Protein AF-A0A101RMS5-F1 (afdb_monomer_lite)

Structure (mmCIF, N/CA/C/O backbone):
data_AF-A0A101RMS5-F1
#
_entry.id   AF-A0A101RMS5-F1
#
loop_
_atom_site.group_PDB
_atom_site.id
_atom_site.type_symbol
_atom_site.label_atom_id
_atom_site.label_alt_id
_atom_site.label_comp_id
_atom_site.label_asym_id
_atom_site.label_entity_id
_atom_site.label_seq_id
_atom_site.pdbx_PDB_ins_code
_atom_site.Cartn_x
_atom_site.Cartn_y
_atom_site.Cartn_z
_atom_site.occupancy
_atom_site.B_iso_or_equiv
_atom_site.auth_seq_id
_atom_site.auth_comp_id
_atom_site.auth_asym_id
_atom_site.auth_atom_id
_atom_site.pdbx_PDB_model_num
ATOM 1 N N . MET A 1 1 ? 5.281 10.992 -7.226 1.00 69.94 1 MET A N 1
ATOM 2 C CA . MET A 1 1 ? 6.282 9.914 -7.441 1.00 69.94 1 MET A CA 1
ATOM 3 C C . MET A 1 1 ? 5.719 8.628 -6.847 1.00 69.94 1 MET A C 1
ATOM 5 O O . MET A 1 1 ? 4.841 8.716 -6.004 1.00 69.94 1 MET A O 1
ATOM 9 N N . VAL A 1 2 ? 6.188 7.449 -7.253 1.00 85.19 2 VAL A N 1
ATOM 10 C CA . VAL A 1 2 ? 5.687 6.148 -6.752 1.00 85.19 2 VAL A CA 1
ATOM 11 C C . VAL A 1 2 ? 5.666 6.063 -5.219 1.00 85.19 2 VAL A C 1
ATOM 13 O O . VAL A 1 2 ? 4.700 5.593 -4.631 1.00 85.19 2 VAL A O 1
ATOM 16 N N . LEU A 1 3 ? 6.693 6.602 -4.562 1.00 89.19 3 LEU A N 1
ATOM 17 C CA . LEU A 1 3 ? 6.829 6.566 -3.107 1.00 89.19 3 LEU A CA 1
ATOM 18 C C . LEU A 1 3 ? 5.727 7.344 -2.368 1.00 89.19 3 LEU A C 1
ATOM 20 O O . LEU A 1 3 ? 5.190 6.854 -1.379 1.00 89.19 3 LEU A O 1
ATOM 24 N N . SER A 1 4 ? 5.307 8.500 -2.898 1.00 91.25 4 SER A N 1
ATOM 25 C CA . SER A 1 4 ? 4.261 9.324 -2.275 1.00 91.25 4 SER A CA 1
ATOM 26 C C . SER A 1 4 ? 2.891 8.637 -2.268 1.00 91.25 4 SER A C 1
ATOM 28 O O . SER A 1 4 ? 2.061 8.909 -1.402 1.00 91.25 4 SER A O 1
ATOM 30 N N . PHE A 1 5 ? 2.643 7.722 -3.213 1.00 94.25 5 PHE A N 1
ATOM 31 C CA . PHE A 1 5 ? 1.451 6.876 -3.174 1.00 94.25 5 PHE A CA 1
ATOM 32 C C . PHE A 1 5 ? 1.482 5.945 -1.954 1.00 94.25 5 PHE A C 1
ATOM 34 O O . PHE A 1 5 ? 0.517 5.907 -1.195 1.00 94.25 5 PHE A O 1
ATOM 41 N N . PHE A 1 6 ? 2.596 5.246 -1.719 1.00 94.62 6 PHE A N 1
ATOM 42 C CA . PHE A 1 6 ? 2.730 4.327 -0.584 1.00 94.62 6 PHE A CA 1
ATOM 43 C C . PHE A 1 6 ? 2.716 5.044 0.767 1.00 94.62 6 PHE A C 1
ATOM 45 O O . PHE A 1 6 ? 2.098 4.555 1.711 1.00 94.62 6 PHE A O 1
ATOM 52 N N . GLU A 1 7 ? 3.304 6.238 0.839 1.00 93.75 7 GLU A N 1
ATOM 53 C CA . GLU A 1 7 ? 3.152 7.130 1.991 1.00 93.75 7 GLU A CA 1
ATOM 54 C C . GLU A 1 7 ? 1.680 7.455 2.252 1.00 93.75 7 GLU A C 1
ATOM 56 O O . GLU A 1 7 ? 1.209 7.313 3.377 1.00 93.75 7 GLU A O 1
ATOM 61 N N . THR A 1 8 ? 0.925 7.821 1.214 1.00 95.31 8 THR A N 1
ATOM 62 C CA . THR A 1 8 ? -0.508 8.134 1.342 1.00 95.31 8 THR A CA 1
ATOM 63 C C . THR A 1 8 ? -1.310 6.918 1.809 1.00 95.31 8 THR A C 1
ATOM 65 O O . THR A 1 8 ? -2.113 7.023 2.734 1.00 95.31 8 THR A O 1
ATOM 68 N N . VAL A 1 9 ? -1.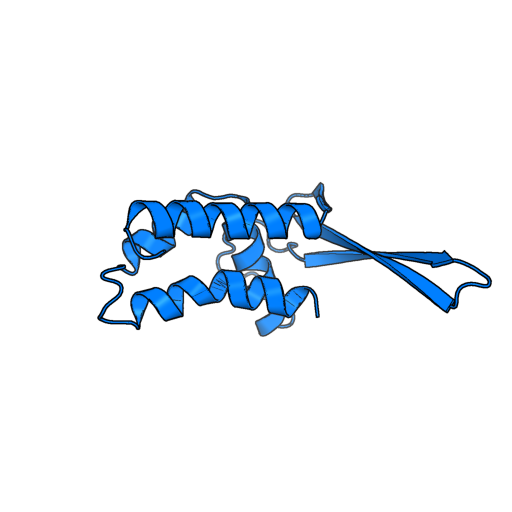053 5.744 1.222 1.00 96.44 9 VAL A N 1
ATOM 69 C CA . VAL A 1 9 ? -1.672 4.475 1.632 1.00 96.44 9 VAL A CA 1
ATOM 70 C C . VAL A 1 9 ? -1.389 4.166 3.102 1.00 96.44 9 VAL A C 1
ATOM 72 O O . VAL A 1 9 ? -2.286 3.705 3.808 1.00 96.44 9 VAL A O 1
ATOM 75 N N . HIS A 1 10 ? -0.164 4.411 3.577 1.00 95.81 10 HIS A N 1
ATOM 76 C CA . HIS A 1 10 ? 0.185 4.195 4.978 1.00 95.81 10 HIS A CA 1
ATOM 77 C C . HIS A 1 10 ? -0.472 5.227 5.908 1.00 95.81 10 HIS A C 1
ATOM 79 O O . HIS A 1 10 ? -0.961 4.866 6.979 1.00 95.81 10 HIS A O 1
ATOM 85 N N . HIS A 1 11 ? -0.524 6.496 5.496 1.00 95.06 11 HIS A N 1
ATOM 86 C CA . HIS A 1 11 ? -1.060 7.603 6.295 1.00 95.06 11 HIS A CA 1
ATOM 87 C C . HIS A 1 11 ? -2.579 7.682 6.357 1.00 95.06 11 HIS A C 1
ATOM 89 O O . HIS A 1 11 ? -3.108 8.385 7.219 1.00 95.06 11 HIS A O 1
ATOM 95 N N . LEU A 1 12 ? -3.297 6.915 5.535 1.00 96.38 12 LEU A N 1
ATOM 96 C CA . LEU A 1 12 ? -4.749 6.800 5.654 1.00 96.38 12 LEU A CA 1
ATOM 97 C C . LEU A 1 12 ? -5.180 6.341 7.059 1.00 96.38 12 LEU A C 1
ATOM 99 O O . LEU A 1 12 ? -6.219 6.773 7.555 1.00 96.38 12 LEU A O 1
ATOM 103 N N . LYS A 1 13 ? -4.350 5.540 7.743 1.00 95.44 13 LYS A N 1
ATOM 104 C CA . LYS A 1 13 ? -4.586 5.154 9.141 1.00 95.44 13 LYS A CA 1
ATOM 105 C C . LYS A 1 13 ? -4.733 6.378 10.052 1.00 95.44 13 LYS A C 1
ATOM 107 O O . LYS A 1 13 ? -5.645 6.414 10.867 1.00 95.44 13 LYS A O 1
ATOM 112 N N . ASP A 1 14 ? -3.872 7.380 9.866 1.00 95.00 14 ASP A N 1
ATOM 113 C CA . ASP A 1 14 ? -3.804 8.562 10.719 1.00 95.00 14 ASP A CA 1
ATOM 114 C C . ASP A 1 14 ? -5.027 9.448 10.463 1.00 95.00 14 ASP A C 1
ATOM 116 O O . ASP A 1 14 ? -5.617 9.978 11.401 1.00 95.00 14 ASP A O 1
ATOM 120 N N . TRP A 1 15 ? -5.454 9.556 9.200 1.00 95.12 15 TRP A N 1
ATOM 121 C CA . TRP A 1 15 ? -6.669 10.278 8.814 1.00 95.12 15 TRP A CA 1
ATOM 122 C C . TRP A 1 15 ? -7.906 9.665 9.464 1.00 95.12 15 TRP A C 1
ATOM 124 O O . TRP A 1 15 ? -8.661 10.375 10.119 1.00 95.12 15 TRP A O 1
ATOM 134 N N . LEU A 1 16 ? -8.074 8.345 9.349 1.00 96.12 16 LEU A N 1
ATOM 135 C CA . LEU A 1 16 ? -9.213 7.643 9.936 1.00 96.12 16 LEU A CA 1
ATOM 136 C C . LEU A 1 16 ? -9.240 7.788 11.459 1.00 96.12 16 LEU A C 1
ATOM 138 O O . LEU A 1 16 ? -10.287 8.086 12.018 1.00 96.12 16 LEU A O 1
ATOM 142 N N . THR A 1 17 ? -8.099 7.639 12.136 1.00 96.19 17 THR A N 1
ATOM 143 C CA . THR A 1 17 ? -8.052 7.745 13.604 1.00 96.19 17 THR A CA 1
ATOM 144 C C . THR A 1 17 ? -8.238 9.163 14.132 1.00 96.19 17 THR A C 1
ATOM 146 O O . THR A 1 17 ? -8.640 9.329 15.281 1.00 96.19 17 THR A O 1
ATOM 149 N N . ASN A 1 18 ? -7.915 10.176 13.324 1.00 95.75 18 ASN A N 1
ATOM 150 C CA . ASN A 1 18 ? -8.069 11.581 13.699 1.00 95.75 18 ASN A CA 1
ATOM 151 C C . ASN A 1 18 ? -9.427 12.161 13.283 1.00 95.75 18 ASN A C 1
ATOM 153 O O . ASN A 1 18 ? -9.760 13.258 13.725 1.00 95.75 18 ASN A O 1
ATOM 157 N N . ASP A 1 19 ? -10.201 11.456 12.457 1.00 94.75 19 ASP A N 1
ATOM 158 C CA . ASP A 1 19 ? -11.566 11.822 12.095 1.00 94.75 19 ASP A CA 1
ATOM 159 C C . ASP A 1 19 ? -12.564 11.265 13.131 1.00 94.75 19 ASP A C 1
ATOM 161 O O . ASP A 1 19 ? -12.797 10.052 13.164 1.00 94.75 19 ASP A O 1
ATOM 165 N N . PRO A 1 20 ? -13.209 12.118 13.955 1.00 91.25 20 PRO A N 1
ATOM 166 C CA . PRO A 1 20 ? -14.170 11.668 14.960 1.00 91.25 20 PRO A CA 1
ATOM 167 C C . PRO A 1 20 ? -15.405 10.984 14.364 1.00 91.25 20 PRO A C 1
ATOM 169 O O . PRO A 1 20 ? -16.094 10.250 15.070 1.00 91.25 20 PRO A O 1
ATOM 172 N N . THR A 1 21 ? -15.710 11.238 13.088 1.00 93.25 21 THR A N 1
ATOM 173 C CA . THR A 1 21 ? -16.896 10.693 12.415 1.00 93.25 21 THR A CA 1
ATOM 174 C C . THR A 1 21 ? -16.667 9.302 11.834 1.00 93.25 21 THR A C 1
ATOM 176 O O . THR A 1 21 ? -17.632 8.576 11.605 1.00 93.25 21 THR A O 1
ATOM 179 N N . SER A 1 22 ? -15.407 8.886 11.669 1.00 94.44 22 SER A N 1
ATOM 180 C CA . SER A 1 22 ? -15.066 7.575 11.111 1.00 94.44 22 SER A CA 1
ATOM 181 C C . SER A 1 22 ? -15.413 6.418 12.058 1.00 94.44 22 SER A C 1
ATOM 183 O O . SER A 1 22 ? -15.651 5.294 11.616 1.00 94.44 22 SER A O 1
ATOM 185 N N . GLY A 1 23 ? -15.381 6.664 13.376 1.00 94.38 23 GLY A N 1
ATOM 186 C CA . GLY A 1 23 ? -15.493 5.628 14.407 1.00 94.38 23 GLY A CA 1
ATOM 187 C C . GLY A 1 23 ? -14.346 4.602 14.407 1.00 94.38 23 GLY A C 1
ATOM 188 O O . GLY A 1 23 ? -14.423 3.601 15.123 1.00 94.38 23 GLY A O 1
ATOM 189 N N . VAL A 1 24 ? -13.290 4.820 13.614 1.00 96.62 24 VAL A N 1
ATOM 190 C CA . VAL A 1 24 ? -12.163 3.895 13.461 1.00 96.62 24 VAL A CA 1
ATOM 191 C C . VAL A 1 24 ? -11.129 4.128 14.557 1.00 96.62 24 VAL A C 1
ATOM 193 O O . VAL A 1 24 ? -10.600 5.224 14.726 1.00 96.62 24 VAL A O 1
ATOM 196 N N . THR A 1 25 ? -10.780 3.070 15.286 1.00 96.56 25 THR A N 1
ATOM 197 C CA . THR A 1 25 ? -9.777 3.148 16.353 1.00 96.56 25 THR A CA 1
ATOM 198 C C . THR A 1 25 ? -8.368 2.853 15.845 1.00 96.56 25 THR A C 1
ATOM 200 O O . THR A 1 25 ? -8.157 2.111 14.882 1.00 96.56 25 THR A O 1
ATOM 203 N N . SER A 1 26 ? -7.369 3.348 16.583 1.00 94.94 26 SER A N 1
ATOM 204 C CA . SER A 1 26 ? -5.959 3.024 16.336 1.00 94.94 26 SER A CA 1
ATOM 205 C C . SER A 1 26 ? -5.695 1.510 16.359 1.00 94.94 26 SER A C 1
ATOM 207 O O . SER A 1 26 ? -4.962 0.989 15.523 1.00 94.94 26 SER A O 1
ATOM 209 N N . SER A 1 27 ? -6.339 0.757 17.256 1.00 96.62 27 SER A N 1
ATOM 210 C CA . SER A 1 27 ? -6.176 -0.703 17.312 1.00 96.62 27 SER A CA 1
ATOM 211 C C . SER A 1 27 ? -6.697 -1.416 16.060 1.00 96.62 27 SER A C 1
ATOM 213 O O . SER A 1 27 ? -6.085 -2.388 15.614 1.00 96.62 27 SER A O 1
ATOM 215 N N . GLN A 1 28 ? -7.789 -0.931 15.463 1.00 97.00 28 GLN A N 1
ATOM 216 C CA . GLN A 1 28 ? -8.368 -1.510 14.249 1.00 97.00 28 GLN A CA 1
ATOM 217 C C . GLN A 1 28 ? -7.466 -1.302 13.031 1.00 97.00 28 GLN A C 1
ATOM 219 O O . GLN A 1 28 ? -7.258 -2.246 12.269 1.00 97.00 28 GLN A O 1
ATOM 224 N N . VAL A 1 29 ? -6.907 -0.099 12.854 1.00 96.62 29 VAL A N 1
ATOM 225 C CA . VAL A 1 29 ? -5.991 0.172 11.733 1.00 96.62 29 VAL A CA 1
ATOM 226 C C . VAL A 1 29 ? -4.667 -0.572 11.883 1.00 96.62 29 VAL A C 1
ATOM 228 O O . VAL A 1 29 ? -4.173 -1.113 10.898 1.00 96.62 29 VAL A O 1
ATOM 231 N N . HIS A 1 30 ? -4.120 -0.682 13.099 1.00 94.81 30 HIS A N 1
ATOM 232 C CA . HIS A 1 30 ? -2.919 -1.489 13.331 1.00 94.81 30 HIS A CA 1
ATOM 233 C C . HIS A 1 30 ? -3.181 -2.968 13.041 1.00 94.81 30 HIS A C 1
ATOM 235 O O . HIS A 1 30 ? -2.405 -3.588 12.325 1.00 94.81 30 HIS A O 1
ATOM 241 N N . SER A 1 31 ? -4.326 -3.500 13.478 1.00 96.88 31 SER A N 1
ATOM 242 C CA . SER A 1 31 ? -4.712 -4.887 13.186 1.00 96.88 31 SER A CA 1
ATOM 243 C C . SER A 1 31 ? -4.869 -5.149 11.680 1.00 96.88 31 SER A C 1
ATOM 245 O O . SER A 1 31 ? -4.455 -6.201 11.196 1.00 96.88 31 SER A O 1
ATOM 247 N N . LEU A 1 32 ? -5.429 -4.193 10.924 1.00 97.62 32 LEU A N 1
ATOM 248 C CA . LEU A 1 32 ? -5.510 -4.272 9.461 1.00 97.62 32 LEU A CA 1
ATOM 249 C C . LEU A 1 32 ? -4.115 -4.314 8.823 1.00 97.62 32 LEU A C 1
ATOM 251 O O . LEU A 1 32 ? -3.859 -5.154 7.960 1.00 97.62 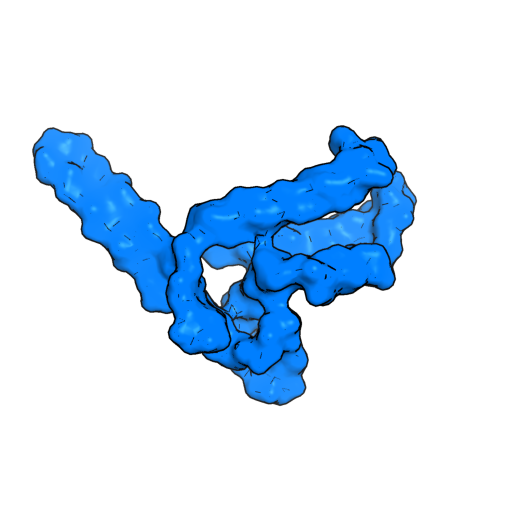32 LEU A O 1
ATOM 255 N N . ILE A 1 33 ? -3.230 -3.399 9.228 1.00 97.12 33 ILE A N 1
ATOM 256 C CA . ILE A 1 33 ? -1.873 -3.307 8.683 1.00 97.12 33 ILE A CA 1
ATOM 257 C C . ILE A 1 33 ? -1.099 -4.586 9.012 1.00 97.12 33 ILE A C 1
ATOM 259 O O . ILE A 1 33 ? -0.577 -5.221 8.104 1.00 97.12 33 ILE A O 1
ATOM 263 N N . ASP A 1 34 ? -1.090 -5.022 10.270 1.00 95.31 34 ASP A N 1
ATOM 264 C CA . ASP A 1 34 ? -0.342 -6.200 10.724 1.00 95.31 34 ASP A CA 1
ATOM 265 C C . ASP A 1 34 ? -0.808 -7.495 10.042 1.00 95.31 34 ASP A C 1
ATOM 267 O O . ASP A 1 34 ? 0.006 -8.372 9.714 1.00 95.31 34 ASP A O 1
ATOM 271 N N . GLY A 1 35 ? -2.113 -7.587 9.768 1.00 96.50 35 GLY A N 1
ATOM 272 C CA . GLY A 1 35 ? -2.744 -8.702 9.066 1.00 96.50 35 GLY A CA 1
ATOM 273 C C . GLY A 1 35 ? -2.532 -8.717 7.549 1.00 96.50 35 GLY A C 1
ATOM 274 O O . GLY A 1 35 ? -2.835 -9.725 6.914 1.00 96.50 35 GLY A O 1
ATOM 275 N N . SER A 1 36 ? -1.998 -7.648 6.950 1.00 97.25 36 SER A N 1
ATOM 276 C CA . SER A 1 36 ? -1.909 -7.497 5.495 1.00 97.25 36 SER A CA 1
ATOM 277 C C . SER A 1 36 ? -0.460 -7.360 5.015 1.00 97.25 36 SER A C 1
ATOM 279 O O . SER A 1 36 ? 0.157 -6.314 5.218 1.00 97.25 36 SER A O 1
ATOM 281 N N . PRO A 1 37 ? 0.109 -8.370 4.326 1.00 95.06 37 PRO A N 1
ATOM 282 C CA . PRO A 1 37 ? 1.475 -8.300 3.800 1.00 95.06 37 PRO A CA 1
ATOM 283 C C . PRO A 1 37 ? 1.745 -7.052 2.950 1.00 95.06 37 PRO A C 1
ATOM 285 O O . PRO A 1 37 ? 2.780 -6.411 3.110 1.00 95.06 37 PRO A O 1
ATOM 288 N N . VAL A 1 38 ? 0.786 -6.654 2.109 1.00 96.50 38 VAL A N 1
ATOM 289 C CA . VAL A 1 38 ? 0.935 -5.468 1.253 1.00 96.50 38 VAL A CA 1
ATOM 290 C C . VAL A 1 38 ? 0.899 -4.165 2.039 1.00 96.50 38 VAL A C 1
ATOM 292 O O . VAL A 1 38 ? 1.673 -3.264 1.742 1.00 96.50 38 VAL A O 1
ATOM 295 N N . LEU A 1 39 ? 0.068 -4.051 3.079 1.00 97.44 39 LEU A N 1
ATOM 296 C CA . LEU A 1 39 ? 0.044 -2.835 3.897 1.00 97.44 39 LEU A CA 1
ATOM 297 C C . LEU A 1 39 ? 1.283 -2.722 4.790 1.00 97.44 39 LEU A C 1
ATOM 299 O O . LEU A 1 39 ? 1.727 -1.606 5.061 1.00 97.44 39 LEU A O 1
ATOM 303 N N . LYS A 1 40 ? 1.876 -3.854 5.189 1.00 96.06 40 LYS A N 1
ATOM 304 C CA . LYS A 1 40 ? 3.186 -3.885 5.856 1.00 96.06 40 LYS A CA 1
ATOM 305 C C . LYS A 1 40 ? 4.296 -3.376 4.942 1.00 96.06 40 LYS A C 1
ATOM 307 O O . LYS A 1 40 ? 5.071 -2.527 5.367 1.00 96.06 40 LYS A O 1
ATOM 312 N N . LEU A 1 41 ? 4.313 -3.808 3.679 1.00 95.31 41 LEU A N 1
ATOM 313 C CA . LEU A 1 41 ? 5.235 -3.268 2.673 1.00 95.31 41 LEU A CA 1
ATOM 314 C C . LEU A 1 41 ? 5.058 -1.754 2.505 1.00 95.31 41 LEU A C 1
ATOM 316 O O . LEU A 1 41 ? 6.033 -1.013 2.571 1.00 95.31 41 LEU A O 1
ATOM 320 N N . CYS A 1 42 ? 3.817 -1.272 2.366 1.00 95.62 42 CYS A N 1
ATOM 321 C CA . CYS A 1 42 ? 3.538 0.165 2.279 1.00 95.62 42 CYS A CA 1
ATOM 322 C C . CYS A 1 42 ? 4.047 0.936 3.508 1.00 95.62 42 CYS A C 1
ATOM 324 O O . CYS A 1 42 ? 4.565 2.042 3.362 1.00 95.62 42 CYS A O 1
ATOM 326 N N . ALA A 1 43 ? 3.905 0.361 4.708 1.00 94.00 43 ALA A N 1
ATOM 327 C CA . ALA A 1 43 ? 4.400 0.958 5.945 1.00 94.00 43 ALA A CA 1
ATOM 328 C C . ALA A 1 43 ? 5.922 1.114 5.937 1.00 94.00 43 ALA A C 1
ATOM 330 O O . ALA A 1 43 ? 6.428 2.195 6.239 1.00 94.00 43 ALA A O 1
ATOM 331 N N . ASP A 1 44 ? 6.645 0.069 5.544 1.00 92.81 44 ASP A N 1
ATOM 332 C CA . ASP A 1 44 ? 8.104 0.108 5.495 1.00 92.81 44 ASP A CA 1
ATOM 333 C C . ASP A 1 44 ? 8.617 1.044 4.398 1.00 92.81 44 ASP A C 1
ATOM 335 O O . ASP A 1 44 ? 9.509 1.845 4.665 1.00 92.81 44 ASP A O 1
ATOM 339 N N . LEU A 1 45 ? 7.997 1.056 3.213 1.00 91.94 45 LEU A N 1
ATOM 340 C CA . LEU A 1 45 ? 8.336 2.011 2.150 1.00 91.94 45 LEU A CA 1
ATOM 341 C C . LEU A 1 45 ? 8.134 3.466 2.605 1.00 91.94 45 LEU A C 1
ATOM 343 O O . LEU A 1 45 ? 9.006 4.313 2.399 1.00 91.94 45 LEU A O 1
ATOM 347 N N . ALA A 1 46 ? 7.012 3.759 3.266 1.00 90.75 46 ALA A N 1
ATOM 348 C CA . ALA A 1 46 ? 6.720 5.094 3.783 1.00 90.75 46 ALA A CA 1
ATOM 349 C C . ALA A 1 46 ? 7.706 5.516 4.885 1.00 90.75 46 ALA A C 1
ATOM 351 O O . ALA A 1 46 ? 8.192 6.648 4.902 1.00 90.75 46 ALA A O 1
ATOM 352 N N . ASN A 1 47 ? 8.024 4.609 5.809 1.00 87.12 47 ASN A N 1
ATOM 353 C CA . ASN A 1 47 ? 8.961 4.882 6.894 1.00 87.12 47 ASN A CA 1
ATOM 354 C C . ASN A 1 47 ? 10.401 5.033 6.382 1.00 87.12 47 ASN A C 1
ATOM 356 O O . ASN A 1 47 ? 11.109 5.938 6.823 1.00 87.12 47 ASN A O 1
ATOM 360 N N . GLY A 1 48 ? 10.823 4.196 5.431 1.00 82.38 48 GLY A N 1
ATOM 361 C CA . GLY A 1 48 ? 12.141 4.272 4.799 1.00 82.38 48 GLY A CA 1
ATOM 362 C C . GLY A 1 48 ? 12.350 5.593 4.059 1.00 82.38 48 GLY A C 1
ATOM 363 O O . GLY A 1 48 ? 13.390 6.228 4.232 1.00 82.38 48 GLY A O 1
ATOM 364 N N . SER A 1 49 ? 11.327 6.057 3.329 1.00 79.94 49 SER A N 1
ATOM 365 C CA . SER A 1 49 ? 11.319 7.364 2.650 1.00 79.94 49 SER A CA 1
ATOM 366 C C . SER A 1 49 ? 11.630 8.523 3.601 1.00 79.94 49 SER A C 1
ATOM 368 O O . SER A 1 49 ? 12.534 9.324 3.362 1.00 79.94 49 SER A O 1
ATOM 370 N N . LYS A 1 50 ? 10.920 8.581 4.735 1.00 69.75 50 LYS A N 1
ATOM 371 C CA . LYS A 1 50 ? 11.035 9.668 5.721 1.00 69.75 50 LYS A CA 1
ATOM 372 C C . LYS A 1 50 ? 12.399 9.760 6.386 1.00 69.75 50 LYS A C 1
ATOM 374 O O . LYS A 1 50 ? 12.784 10.833 6.846 1.00 69.75 50 LYS A O 1
ATOM 379 N N . HIS A 1 51 ? 13.094 8.635 6.496 1.00 64.06 51 HIS A N 1
ATOM 380 C CA . HIS A 1 51 ? 14.331 8.527 7.260 1.00 64.06 51 HIS A CA 1
ATOM 381 C C . HIS A 1 51 ? 15.574 8.399 6.378 1.00 64.06 51 HIS A C 1
ATOM 383 O O . HIS A 1 51 ? 16.666 8.219 6.912 1.00 64.06 51 HIS A O 1
ATOM 389 N N . PHE A 1 52 ? 15.435 8.525 5.050 1.00 56.47 52 PHE A N 1
ATOM 390 C CA . PHE A 1 52 ? 16.480 8.308 4.035 1.00 56.47 52 PHE A CA 1
ATOM 391 C C . PHE A 1 52 ? 17.017 6.859 3.982 1.00 56.47 52 PHE A C 1
ATOM 393 O O . PHE A 1 52 ? 17.480 6.424 2.932 1.00 56.47 52 PHE A O 1
ATOM 400 N N . LYS A 1 53 ? 16.913 6.100 5.083 1.00 58.91 53 LYS A N 1
ATOM 401 C CA . LYS A 1 53 ? 17.044 4.641 5.222 1.00 58.91 53 LYS A CA 1
ATOM 402 C C . LYS A 1 53 ? 16.144 4.162 6.366 1.00 58.91 53 LYS A C 1
ATOM 404 O O . LYS A 1 53 ? 15.868 4.924 7.293 1.00 58.91 53 LYS A O 1
ATOM 409 N N . LEU A 1 54 ? 15.728 2.895 6.343 1.00 59.16 54 LEU A N 1
ATOM 410 C CA . LEU A 1 54 ? 15.093 2.270 7.505 1.00 59.16 54 LEU A CA 1
ATOM 411 C C . LEU A 1 54 ? 16.108 2.210 8.655 1.00 59.16 54 LEU A C 1
ATOM 413 O O . LEU A 1 54 ? 17.163 1.589 8.534 1.00 59.16 54 LEU A O 1
ATOM 417 N N . ASP A 1 55 ? 15.801 2.895 9.757 1.00 63.69 55 ASP A N 1
ATOM 418 C CA . ASP A 1 55 ? 16.609 2.869 10.976 1.00 63.69 55 ASP A CA 1
ATOM 419 C C . ASP A 1 55 ? 16.674 1.420 11.504 1.00 63.69 55 ASP A C 1
ATOM 421 O O . ASP A 1 55 ? 15.626 0.861 11.840 1.00 63.69 55 ASP A O 1
ATOM 425 N N . PRO A 1 56 ? 17.867 0.796 11.597 1.00 61.72 56 PRO A N 1
ATOM 426 C CA . PRO A 1 56 ? 18.019 -0.573 12.090 1.00 61.72 56 PRO A CA 1
ATOM 427 C C . PRO A 1 56 ? 17.491 -0.771 13.516 1.00 61.72 56 PRO A C 1
ATOM 429 O O . PRO A 1 56 ? 17.197 -1.892 13.917 1.00 61.72 56 PRO A O 1
ATOM 432 N N . GLN A 1 57 ? 17.381 0.309 14.296 1.00 64.06 57 GLN A N 1
ATOM 433 C CA . GLN A 1 57 ? 16.864 0.279 15.663 1.00 64.06 57 GLN A CA 1
ATOM 434 C C . GLN A 1 57 ? 15.335 0.395 15.724 1.00 64.06 57 GLN A C 1
ATOM 436 O O . GLN A 1 57 ? 14.743 0.192 16.787 1.00 64.06 57 GLN A O 1
ATOM 441 N N . ARG A 1 58 ? 14.668 0.713 14.607 1.00 68.69 58 ARG A N 1
ATOM 442 C CA . ARG A 1 58 ? 13.207 0.808 14.532 1.00 68.69 58 ARG A CA 1
ATOM 443 C C . ARG A 1 58 ? 12.605 -0.469 13.980 1.00 68.69 58 ARG A C 1
ATOM 445 O O . ARG A 1 58 ? 13.125 -1.076 13.055 1.00 68.69 58 ARG A O 1
ATOM 452 N N . ARG A 1 59 ? 11.452 -0.846 14.531 1.00 75.12 59 ARG A N 1
ATOM 453 C CA . ARG A 1 59 ? 10.678 -1.973 14.010 1.00 75.12 59 ARG A CA 1
ATOM 454 C C . ARG A 1 59 ? 10.235 -1.692 12.577 1.00 75.12 59 ARG A C 1
ATOM 456 O O . ARG A 1 59 ? 9.636 -0.650 12.318 1.00 75.12 59 ARG A O 1
ATOM 463 N N . THR A 1 60 ? 10.502 -2.647 11.698 1.00 84.38 60 THR A N 1
ATOM 464 C CA . THR A 1 60 ? 9.857 -2.766 10.393 1.00 84.38 60 THR A CA 1
ATOM 465 C C . THR A 1 60 ? 8.600 -3.608 10.534 1.00 84.38 60 THR A C 1
ATOM 467 O O . THR A 1 60 ? 8.494 -4.463 11.420 1.00 84.38 60 THR A O 1
ATOM 470 N N . GLN A 1 61 ? 7.625 -3.360 9.673 1.00 87.88 61 GLN A N 1
ATOM 471 C CA . GLN A 1 61 ? 6.364 -4.081 9.684 1.00 87.88 61 GLN A CA 1
ATOM 472 C C . GLN A 1 61 ? 6.504 -5.437 8.986 1.00 87.88 61 GLN A C 1
ATOM 474 O O . GLN A 1 61 ? 5.921 -6.424 9.428 1.00 87.88 61 GLN A O 1
ATOM 479 N N . THR A 1 62 ? 7.300 -5.510 7.919 1.00 87.00 62 THR A N 1
ATOM 480 C CA . THR A 1 62 ? 7.618 -6.759 7.206 1.00 87.00 62 THR A CA 1
ATOM 481 C C . THR A 1 62 ? 8.616 -7.641 7.954 1.00 87.00 62 THR A C 1
ATOM 483 O O . THR A 1 62 ? 8.681 -8.839 7.685 1.00 87.00 62 THR A O 1
ATOM 486 N N . GLY A 1 63 ? 9.380 -7.071 8.890 1.00 87.31 63 GLY A N 1
ATOM 487 C CA . GLY A 1 63 ? 10.549 -7.717 9.488 1.00 87.31 63 GLY A CA 1
ATOM 488 C C . GLY A 1 63 ? 11.826 -7.567 8.653 1.00 87.31 63 GLY A C 1
ATOM 489 O O . GLY A 1 63 ? 12.864 -8.082 9.058 1.00 87.31 63 GLY A O 1
ATOM 490 N N . ASP A 1 64 ? 11.780 -6.845 7.526 1.00 86.12 64 ASP A N 1
ATOM 491 C CA . ASP A 1 64 ? 12.925 -6.624 6.643 1.00 86.12 64 ASP A CA 1
ATOM 492 C C . ASP A 1 64 ? 13.316 -5.140 6.544 1.00 86.12 64 ASP A C 1
ATOM 494 O O . ASP A 1 64 ? 12.561 -4.294 6.061 1.00 86.12 64 ASP A O 1
ATOM 498 N N . HIS A 1 65 ? 14.544 -4.839 6.972 1.00 84.44 65 HIS A N 1
ATOM 499 C CA . HIS A 1 65 ? 15.143 -3.501 6.933 1.00 84.44 65 HIS A CA 1
ATOM 500 C C . HIS A 1 65 ? 15.673 -3.095 5.552 1.00 84.44 65 HIS A C 1
ATOM 502 O O . HIS A 1 65 ? 16.106 -1.955 5.389 1.00 84.44 65 HIS A O 1
ATOM 508 N N . SER A 1 66 ? 15.647 -3.998 4.571 1.00 85.56 66 SER A N 1
ATOM 509 C CA . SER A 1 66 ? 16.038 -3.721 3.186 1.00 85.56 66 SER A CA 1
ATOM 510 C C . SER A 1 66 ? 14.863 -3.378 2.264 1.00 85.56 66 SER A C 1
ATOM 512 O O . SER A 1 66 ? 15.055 -3.236 1.062 1.00 85.56 66 SER A O 1
ATOM 514 N N . THR A 1 67 ? 13.655 -3.195 2.815 1.00 90.62 67 THR A N 1
ATOM 515 C CA . THR A 1 67 ? 12.468 -2.868 2.014 1.00 90.62 67 THR A CA 1
ATOM 516 C C . THR A 1 67 ? 12.611 -1.515 1.303 1.00 90.62 67 THR A C 1
ATOM 518 O O . THR A 1 67 ? 12.646 -0.470 1.956 1.00 90.62 67 THR A O 1
ATOM 521 N N . GLU A 1 68 ? 12.645 -1.516 -0.034 1.00 90.44 68 GLU A N 1
ATOM 522 C CA . GLU A 1 68 ? 12.838 -0.309 -0.854 1.00 90.44 68 GLU A CA 1
ATOM 523 C C . GLU A 1 68 ? 12.215 -0.406 -2.261 1.00 90.44 68 GLU A C 1
ATOM 525 O O . GLU A 1 68 ? 11.792 -1.474 -2.704 1.00 90.44 68 GLU A O 1
ATOM 530 N N . ILE A 1 69 ? 12.161 0.720 -2.988 1.00 90.25 69 ILE A N 1
ATOM 531 C CA . ILE A 1 69 ? 11.915 0.723 -4.441 1.00 90.25 69 ILE A CA 1
ATOM 532 C C . ILE A 1 69 ? 13.251 0.428 -5.129 1.00 90.25 69 ILE A C 1
ATOM 534 O O . ILE A 1 69 ? 14.103 1.308 -5.224 1.00 90.25 69 ILE A O 1
ATOM 538 N N . ALA A 1 70 ? 13.431 -0.804 -5.596 1.00 89.44 70 ALA A N 1
ATOM 539 C CA . ALA A 1 70 ? 14.732 -1.316 -6.022 1.00 89.44 70 ALA A CA 1
ATOM 540 C C . ALA A 1 70 ? 15.042 -1.058 -7.502 1.00 89.44 70 ALA A C 1
ATOM 542 O O . ALA A 1 70 ? 16.196 -0.855 -7.879 1.00 89.44 70 ALA A O 1
ATOM 543 N N . ARG A 1 71 ? 14.018 -1.073 -8.365 1.00 90.06 71 ARG A N 1
ATOM 544 C CA . ARG A 1 71 ? 14.219 -1.049 -9.820 1.00 90.06 71 ARG A CA 1
ATOM 545 C C . ARG A 1 71 ? 13.129 -0.284 -10.557 1.00 90.06 71 ARG A C 1
ATOM 547 O O . ARG A 1 71 ? 11.974 -0.264 -10.137 1.00 90.06 71 ARG A O 1
ATOM 554 N N . ASN A 1 72 ? 13.518 0.327 -11.675 1.00 92.19 72 ASN A N 1
ATOM 555 C CA . ASN A 1 72 ? 12.644 1.001 -12.632 1.00 92.19 72 ASN A CA 1
ATOM 556 C C . ASN A 1 72 ? 13.029 0.566 -14.052 1.00 92.19 72 ASN A C 1
ATOM 558 O O . ASN A 1 72 ? 14.070 0.979 -14.564 1.00 92.19 72 ASN A O 1
ATOM 562 N N . ASP A 1 73 ? 12.190 -0.257 -14.673 1.00 92.44 73 ASP A N 1
ATOM 563 C CA . ASP A 1 73 ? 12.325 -0.635 -16.075 1.00 92.44 73 ASP A CA 1
ATOM 564 C C . ASP A 1 73 ? 11.646 0.431 -16.945 1.00 92.44 73 ASP A C 1
ATOM 566 O O . ASP A 1 73 ? 10.479 0.775 -16.729 1.00 92.44 73 ASP A O 1
ATOM 570 N N . VAL A 1 74 ? 12.363 0.929 -17.955 1.00 91.56 74 VAL A N 1
ATOM 571 C CA . VAL A 1 74 ? 11.854 1.936 -18.895 1.00 91.56 74 VAL A CA 1
ATOM 572 C C . VAL A 1 74 ? 11.863 1.3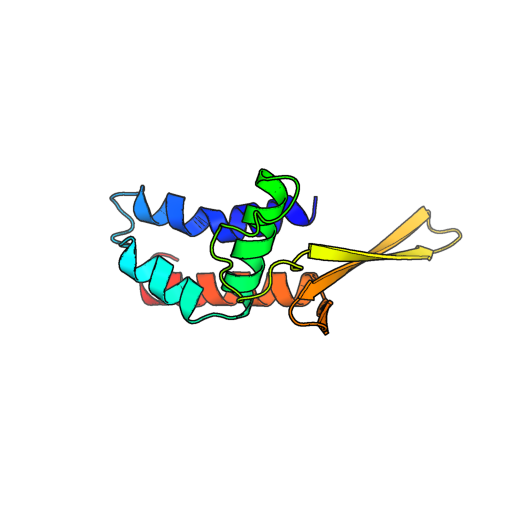74 -20.310 1.00 91.56 74 VAL A C 1
ATOM 574 O O . VAL A 1 74 ? 12.916 1.039 -20.847 1.00 91.56 74 VAL A O 1
ATOM 577 N N . VAL A 1 75 ? 10.686 1.307 -20.930 1.00 93.69 75 VAL A N 1
ATOM 578 C CA . VAL A 1 75 ? 10.524 0.939 -22.343 1.00 93.69 75 VAL A CA 1
ATOM 579 C C . VAL A 1 75 ? 10.200 2.197 -23.133 1.00 93.69 75 VAL A C 1
ATOM 581 O O . VAL A 1 75 ? 9.212 2.865 -22.841 1.00 93.69 75 VAL A O 1
ATOM 584 N N . VAL A 1 7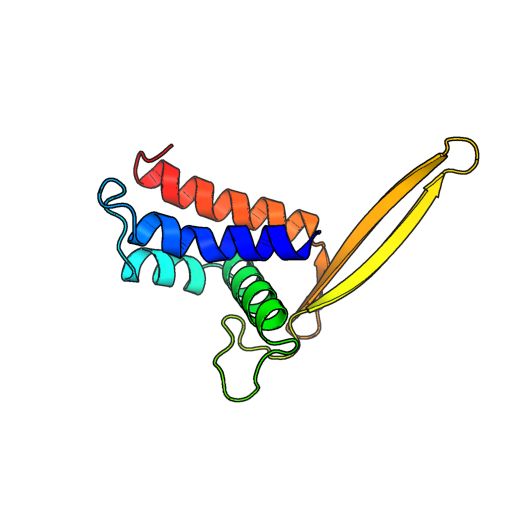6 ? 11.018 2.522 -24.133 1.00 93.06 76 VAL A N 1
ATOM 585 C CA . VAL A 1 76 ? 10.820 3.691 -25.002 1.00 93.06 76 VAL A CA 1
ATOM 586 C C . VAL A 1 76 ? 10.282 3.236 -26.354 1.00 93.06 76 VAL A C 1
ATOM 588 O O . VAL A 1 76 ? 10.907 2.425 -27.036 1.00 93.06 76 VAL A O 1
ATOM 591 N N . TYR A 1 77 ? 9.140 3.786 -26.761 1.00 93.12 77 TYR A N 1
ATOM 592 C CA . TYR A 1 77 ? 8.530 3.515 -28.059 1.00 93.12 77 TYR A CA 1
ATOM 593 C C . TYR A 1 77 ? 9.030 4.547 -29.080 1.00 93.12 77 TYR A C 1
ATOM 595 O O . TYR A 1 77 ? 8.585 5.697 -29.133 1.00 93.12 77 TYR A O 1
ATOM 603 N N . VAL A 1 78 ? 10.029 4.144 -29.869 1.00 91.75 78 VAL A N 1
ATOM 604 C CA . VAL A 1 78 ? 10.685 5.017 -30.854 1.00 91.75 78 VAL A CA 1
ATOM 605 C C . VAL A 1 78 ? 9.670 5.506 -31.890 1.00 91.75 78 VAL A C 1
ATOM 607 O O . VAL A 1 78 ? 8.889 4.727 -32.427 1.00 91.75 78 VAL A O 1
ATOM 610 N N . GLY A 1 79 ? 9.687 6.809 -32.173 1.00 91.81 79 GLY A N 1
ATOM 611 C CA . GLY A 1 79 ? 8.788 7.439 -33.144 1.00 91.81 79 GLY A CA 1
ATOM 612 C C . GLY A 1 79 ? 7.414 7.838 -32.596 1.00 91.81 79 GLY A C 1
ATOM 613 O O . GLY A 1 79 ? 6.703 8.564 -33.281 1.00 91.81 79 GLY A O 1
ATOM 614 N N . THR A 1 80 ? 7.052 7.442 -31.367 1.00 93.00 80 THR A N 1
ATOM 615 C CA . THR A 1 80 ? 5.785 7.864 -30.732 1.00 93.00 80 THR A CA 1
ATOM 616 C C . THR A 1 80 ? 5.971 8.950 -29.673 1.00 93.00 80 THR A C 1
ATOM 618 O O . THR A 1 80 ? 5.006 9.597 -29.278 1.00 93.00 80 THR A O 1
ATOM 621 N N . GLY A 1 81 ? 7.200 9.137 -29.178 1.00 89.62 81 GLY A N 1
ATOM 622 C CA . GLY A 1 81 ? 7.475 10.035 -28.053 1.00 89.62 81 GLY A CA 1
ATOM 623 C C . GLY A 1 81 ? 6.916 9.529 -26.718 1.00 89.62 81 GLY A C 1
ATOM 624 O O . GLY A 1 81 ? 6.719 10.318 -25.800 1.00 89.62 81 GLY A O 1
ATOM 625 N N . THR A 1 82 ? 6.630 8.228 -26.604 1.00 92.75 82 THR A N 1
ATOM 626 C CA . THR A 1 82 ? 6.022 7.616 -25.412 1.00 92.75 82 THR A CA 1
ATOM 627 C C . THR A 1 82 ? 7.001 6.665 -24.729 1.00 92.75 82 THR A C 1
ATOM 629 O O . THR A 1 82 ? 7.747 5.947 -25.396 1.00 92.75 82 THR A O 1
ATOM 632 N N . SER A 1 83 ? 6.960 6.605 -23.398 1.00 91.50 83 SER A N 1
ATOM 633 C CA . SER A 1 83 ? 7.638 5.581 -22.601 1.00 91.50 83 SER A CA 1
ATOM 634 C C . SER A 1 83 ? 6.670 4.889 -21.641 1.00 91.50 83 SER A C 1
ATOM 636 O O . SER A 1 83 ? 5.694 5.483 -21.184 1.00 91.50 83 SER A O 1
ATOM 638 N N . ALA A 1 84 ? 6.949 3.626 -21.330 1.00 91.06 84 ALA A N 1
ATOM 639 C CA . ALA A 1 84 ? 6.316 2.892 -20.241 1.00 91.06 84 ALA A CA 1
ATOM 640 C C . ALA A 1 84 ? 7.326 2.683 -19.111 1.00 91.06 84 ALA A C 1
ATOM 642 O O . ALA A 1 84 ? 8.493 2.387 -19.366 1.00 91.06 84 ALA A O 1
ATOM 643 N N . HIS A 1 85 ? 6.857 2.825 -17.873 1.00 91.50 85 HIS A N 1
ATOM 644 C CA . HIS A 1 85 ? 7.654 2.663 -16.662 1.00 91.50 85 HIS A CA 1
ATOM 645 C C . HIS A 1 85 ? 7.064 1.550 -15.804 1.00 91.50 85 HIS A C 1
ATOM 647 O O . HIS A 1 85 ? 5.858 1.548 -15.550 1.00 91.50 85 HIS A O 1
ATOM 653 N N . ARG A 1 86 ? 7.910 0.637 -15.327 1.00 93.00 86 ARG A N 1
ATOM 654 C CA . ARG A 1 86 ? 7.534 -0.379 -14.341 1.00 93.00 86 ARG A CA 1
ATOM 655 C C . ARG A 1 86 ? 8.500 -0.329 -13.173 1.00 93.00 86 ARG A C 1
ATOM 657 O O . ARG A 1 86 ? 9.709 -0.407 -13.363 1.00 93.00 86 ARG A O 1
ATOM 664 N N . PHE A 1 87 ? 7.952 -0.216 -11.973 1.00 94.06 87 PHE A N 1
ATOM 665 C CA . PHE A 1 87 ? 8.727 -0.150 -10.743 1.00 94.06 87 PHE A CA 1
ATOM 666 C C . PHE A 1 87 ? 8.604 -1.458 -9.971 1.00 94.06 87 PHE A C 1
ATOM 668 O O . PHE A 1 87 ? 7.565 -2.116 -10.022 1.00 94.06 87 PHE A O 1
ATOM 675 N N . TYR A 1 88 ? 9.649 -1.798 -9.226 1.00 94.31 88 TYR A N 1
ATOM 676 C CA . TYR A 1 88 ? 9.674 -2.986 -8.382 1.00 94.31 88 TYR A CA 1
ATOM 677 C C . TYR A 1 88 ? 10.098 -2.619 -6.967 1.00 94.31 88 TYR A C 1
ATOM 679 O O . TYR A 1 88 ? 10.972 -1.769 -6.768 1.00 94.31 88 TYR A O 1
ATOM 687 N N . THR A 1 89 ? 9.482 -3.281 -5.995 1.00 93.00 89 THR A N 1
ATOM 688 C CA . THR A 1 89 ? 9.878 -3.236 -4.589 1.00 93.00 89 THR A CA 1
ATOM 689 C C . THR A 1 89 ? 10.671 -4.482 -4.256 1.00 93.00 89 THR A C 1
ATOM 691 O O . THR A 1 89 ? 10.222 -5.576 -4.584 1.00 93.00 89 THR A O 1
ATOM 694 N N . ALA A 1 90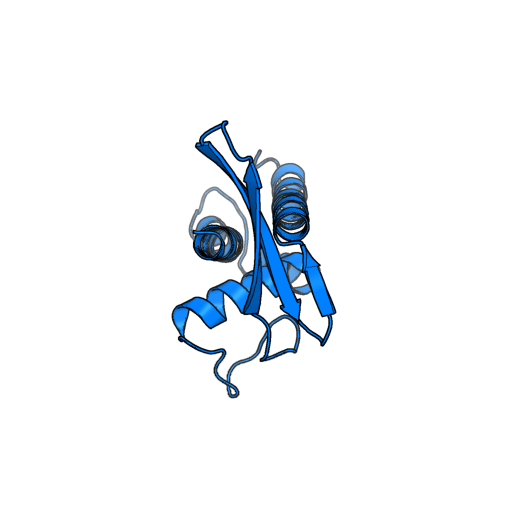 ? 11.806 -4.323 -3.578 1.00 92.62 90 ALA A N 1
ATOM 695 C CA . ALA A 1 90 ? 12.516 -5.436 -2.959 1.00 92.62 90 ALA A CA 1
ATOM 696 C C . ALA A 1 90 ? 12.122 -5.538 -1.483 1.00 92.62 90 ALA A C 1
ATOM 698 O O . ALA A 1 90 ? 12.075 -4.521 -0.796 1.00 92.62 90 ALA A O 1
ATOM 699 N N . SER A 1 91 ? 11.819 -6.745 -1.008 1.00 92.38 91 SER A N 1
ATOM 700 C CA . SER A 1 91 ? 11.631 -7.062 0.413 1.00 92.38 91 SER A CA 1
ATOM 701 C C . SER A 1 91 ? 11.754 -8.574 0.628 1.00 92.38 91 SER A C 1
ATOM 703 O O . SER A 1 91 ? 11.294 -9.371 -0.191 1.00 92.38 91 SER A O 1
ATOM 705 N N . GLY A 1 92 ? 12.414 -9.001 1.700 1.00 88.56 92 GLY A N 1
ATOM 706 C CA . GLY A 1 92 ? 12.623 -10.405 2.052 1.00 88.56 92 GLY A CA 1
ATOM 707 C C . GLY A 1 92 ? 13.403 -11.194 0.995 1.00 88.56 92 GLY A C 1
ATOM 708 O O . GLY A 1 92 ? 13.180 -12.393 0.841 1.00 88.56 92 GLY A O 1
ATOM 709 N N . GLY A 1 93 ? 14.271 -10.527 0.226 1.00 87.44 93 GLY A N 1
ATOM 710 C CA . GLY A 1 93 ? 15.008 -11.136 -0.888 1.00 87.44 93 GLY A CA 1
ATOM 711 C C . GLY A 1 93 ? 14.169 -11.407 -2.144 1.00 87.44 93 GLY A C 1
ATOM 712 O O . GLY A 1 93 ? 14.625 -12.126 -3.032 1.00 87.44 93 GLY A O 1
ATOM 713 N N . LYS A 1 94 ? 12.955 -10.850 -2.234 1.00 90.75 94 LYS A N 1
ATOM 714 C CA . LYS A 1 94 ? 12.063 -10.958 -3.392 1.00 90.75 94 LYS A CA 1
ATOM 715 C C . LYS A 1 94 ? 11.790 -9.579 -3.991 1.00 90.75 94 LYS A C 1
ATOM 717 O O . LYS A 1 94 ? 11.655 -8.609 -3.252 1.00 90.75 94 LYS A O 1
ATOM 722 N N . GLU A 1 95 ? 11.668 -9.516 -5.318 1.00 93.50 95 GLU A N 1
ATOM 723 C CA . GLU A 1 95 ? 11.133 -8.349 -6.025 1.00 93.50 95 GLU A CA 1
ATOM 724 C C . GLU A 1 95 ? 9.663 -8.561 -6.411 1.00 93.50 95 GLU A C 1
ATOM 726 O O . GLU A 1 95 ? 9.301 -9.604 -6.959 1.00 93.50 95 GLU A O 1
ATOM 731 N N . ASP A 1 96 ? 8.830 -7.554 -6.158 1.00 93.50 96 ASP A N 1
ATOM 732 C CA . ASP A 1 96 ? 7.407 -7.525 -6.502 1.00 93.50 96 ASP A CA 1
ATOM 733 C C . ASP A 1 96 ? 7.064 -6.274 -7.327 1.00 93.50 96 ASP A C 1
ATOM 735 O O . ASP A 1 96 ? 7.623 -5.197 -7.105 1.00 93.50 96 ASP A O 1
ATOM 739 N N . ASP A 1 97 ? 6.138 -6.407 -8.284 1.00 94.69 97 ASP A N 1
ATOM 740 C CA . ASP A 1 97 ? 5.666 -5.286 -9.109 1.00 94.69 97 ASP A CA 1
ATOM 741 C C . ASP A 1 97 ? 4.886 -4.279 -8.245 1.00 94.69 97 ASP A C 1
ATOM 743 O O . ASP A 1 97 ? 3.888 -4.609 -7.595 1.00 94.69 97 ASP A O 1
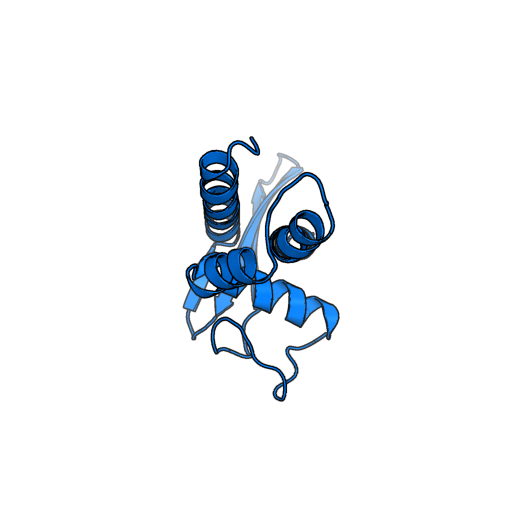ATOM 747 N N . VAL A 1 98 ? 5.339 -3.026 -8.261 1.00 94.44 98 VAL A N 1
ATOM 748 C CA . VAL A 1 98 ? 4.756 -1.916 -7.498 1.00 94.44 98 VAL A CA 1
ATOM 749 C C . VAL A 1 98 ? 3.283 -1.686 -7.823 1.00 94.44 98 VAL A C 1
ATOM 751 O O . VAL A 1 98 ? 2.515 -1.356 -6.918 1.00 94.44 98 VAL A O 1
ATOM 754 N N . LEU A 1 99 ? 2.870 -1.839 -9.085 1.00 94.38 99 LEU A N 1
ATOM 755 C CA . LEU A 1 99 ? 1.480 -1.623 -9.486 1.00 94.38 99 LEU A CA 1
ATOM 756 C C . LEU A 1 99 ? 0.572 -2.668 -8.835 1.00 94.38 99 LEU A C 1
ATOM 758 O O . LEU A 1 99 ? -0.472 -2.324 -8.285 1.00 94.38 99 LEU A O 1
ATOM 762 N N . GLN A 1 100 ? 1.014 -3.924 -8.817 1.00 95.62 100 GLN A N 1
ATOM 763 C CA . GLN A 1 100 ? 0.277 -5.003 -8.171 1.00 95.62 100 GLN A CA 1
ATOM 764 C C . GLN A 1 100 ? 0.149 -4.763 -6.659 1.00 95.62 100 GLN A C 1
ATOM 766 O O . GLN A 1 100 ? -0.934 -4.935 -6.095 1.00 95.62 100 GLN A O 1
ATOM 771 N N . ILE A 1 101 ? 1.225 -4.327 -5.993 1.00 95.88 101 ILE A N 1
ATOM 772 C CA . ILE A 1 101 ? 1.177 -3.965 -4.565 1.00 95.88 101 ILE A CA 1
ATOM 773 C C . ILE A 1 101 ? 0.182 -2.819 -4.345 1.00 95.88 101 ILE A C 1
ATOM 775 O O . ILE A 1 101 ? -0.625 -2.875 -3.415 1.00 95.88 101 ILE A O 1
ATOM 779 N N . ALA A 1 102 ? 0.205 -1.798 -5.205 1.00 96.00 102 ALA A N 1
ATOM 780 C CA . ALA A 1 102 ? -0.678 -0.643 -5.106 1.00 96.00 102 ALA A CA 1
ATOM 781 C C . ALA A 1 102 ? -2.161 -1.025 -5.221 1.00 96.00 102 ALA A C 1
ATOM 783 O O . ALA A 1 102 ? -2.969 -0.626 -4.378 1.00 96.00 102 ALA A O 1
ATOM 784 N N . GLU A 1 103 ? -2.519 -1.841 -6.212 1.00 97.50 103 GLU A N 1
ATOM 785 C CA . GLU A 1 103 ? -3.887 -2.335 -6.403 1.00 97.50 103 GLU A CA 1
ATOM 786 C C . GLU A 1 103 ? -4.364 -3.167 -5.208 1.00 97.50 103 GLU A C 1
ATOM 788 O O . GLU A 1 103 ? -5.472 -2.968 -4.700 1.00 97.50 103 GLU A O 1
ATOM 793 N N . GLN A 1 104 ? -3.510 -4.063 -4.708 1.00 98.00 104 GLN A N 1
ATOM 794 C CA . GLN A 1 104 ? -3.829 -4.882 -3.542 1.00 98.00 104 GLN A CA 1
ATOM 795 C C . GLN A 1 104 ? -3.999 -4.029 -2.283 1.00 98.00 104 GLN A C 1
ATOM 797 O O . GLN A 1 104 ? -4.941 -4.252 -1.523 1.00 98.00 104 GLN A O 1
ATOM 802 N N . ALA A 1 105 ? -3.147 -3.026 -2.070 1.00 98.06 105 ALA A N 1
ATOM 803 C CA . ALA A 1 105 ? -3.249 -2.128 -0.927 1.00 98.06 105 ALA A CA 1
ATOM 804 C C . ALA A 1 105 ? -4.546 -1.302 -0.951 1.00 98.06 105 ALA A C 1
ATOM 806 O O . ALA A 1 105 ? -5.229 -1.198 0.070 1.00 98.06 105 ALA A O 1
ATOM 807 N N . VAL A 1 106 ? -4.935 -0.781 -2.121 1.00 98.12 106 VAL A N 1
ATOM 808 C CA . VAL A 1 106 ? -6.231 -0.106 -2.305 1.00 98.12 106 VAL A CA 1
ATOM 809 C C . VAL A 1 106 ? -7.381 -1.063 -2.011 1.00 98.12 106 VAL A C 1
ATOM 811 O O . VAL A 1 106 ? -8.335 -0.680 -1.337 1.00 98.12 106 VAL A O 1
ATOM 814 N N . ASN A 1 107 ? -7.295 -2.314 -2.466 1.00 98.44 107 ASN A N 1
ATOM 815 C CA . ASN A 1 107 ? -8.331 -3.306 -2.203 1.00 98.44 107 ASN A CA 1
ATOM 816 C C . ASN A 1 107 ? -8.472 -3.626 -0.704 1.00 98.44 107 ASN A C 1
ATOM 818 O O . ASN A 1 107 ? -9.592 -3.710 -0.206 1.00 98.44 107 ASN A O 1
ATOM 822 N N . GLN A 1 108 ? -7.363 -3.743 0.033 1.00 98.44 108 GLN A N 1
ATOM 823 C CA . GLN A 1 108 ? -7.388 -3.969 1.485 1.00 98.44 108 GLN A CA 1
ATOM 824 C C . GLN A 1 108 ? -8.107 -2.832 2.220 1.00 98.44 108 GLN A C 1
ATOM 826 O O . GLN A 1 108 ? -8.994 -3.083 3.038 1.00 98.44 108 GLN A O 1
ATOM 831 N N . TRP A 1 109 ? -7.795 -1.580 1.875 1.00 98.25 109 TRP A N 1
ATOM 832 C CA . TRP A 1 109 ? -8.499 -0.424 2.428 1.00 98.25 109 TRP A CA 1
ATOM 833 C C . TRP A 1 109 ? -9.965 -0.375 2.004 1.00 98.25 109 TRP A C 1
ATOM 835 O O . TRP A 1 109 ? -10.831 -0.152 2.846 1.00 98.25 109 TRP A O 1
ATOM 845 N N . ARG A 1 110 ? -10.276 -0.648 0.733 1.00 98.25 110 ARG A N 1
ATOM 846 C CA . ARG A 1 110 ? -11.659 -0.682 0.239 1.00 98.25 110 ARG A CA 1
ATOM 847 C C . ARG A 1 110 ? -12.503 -1.685 1.018 1.00 98.25 110 ARG A C 1
ATOM 849 O O . ARG A 1 110 ? -13.587 -1.326 1.466 1.00 98.25 110 ARG A O 1
ATOM 856 N N . VAL A 1 111 ? -12.011 -2.909 1.209 1.00 98.12 111 VAL A N 1
ATOM 857 C CA . VAL A 1 111 ? -12.706 -3.945 1.990 1.00 98.12 111 VAL A CA 1
ATOM 858 C C . VAL A 1 111 ? -12.912 -3.483 3.434 1.00 98.12 111 VAL A C 1
ATOM 860 O O . VAL A 1 111 ? -14.019 -3.591 3.961 1.00 98.12 111 VAL A O 1
ATOM 863 N N . PHE A 1 112 ? -11.878 -2.917 4.062 1.00 97.88 112 PHE A N 1
ATOM 864 C CA . PHE A 1 112 ? -11.956 -2.422 5.436 1.00 97.88 112 PHE A CA 1
ATOM 865 C C . PHE A 1 112 ? -12.996 -1.305 5.617 1.00 97.88 112 PHE A C 1
ATOM 867 O O . PHE A 1 112 ? -13.748 -1.333 6.596 1.00 97.88 112 PHE A O 1
ATOM 874 N N . LEU A 1 113 ? -13.035 -0.346 4.687 1.00 97.44 113 LEU A N 1
ATOM 875 C CA . LEU A 1 113 ? -13.938 0.807 4.714 1.00 97.44 113 LEU A CA 1
ATOM 876 C C . LEU A 1 113 ? -15.379 0.415 4.364 1.00 97.44 113 LEU A C 1
ATOM 878 O O . LEU A 1 113 ? -16.301 0.795 5.084 1.00 97.44 113 LEU A O 1
ATOM 882 N N . SER A 1 114 ? -15.572 -0.405 3.325 1.00 97.56 114 SER A N 1
ATOM 883 C CA . SER A 1 114 ? -16.904 -0.884 2.912 1.00 97.56 114 SER A CA 1
ATOM 884 C C . SER A 1 114 ? -17.550 -1.717 4.021 1.00 97.56 114 SER A C 1
ATOM 886 O O . SER A 1 114 ? -18.722 -1.543 4.337 1.00 97.56 114 SER A O 1
ATOM 888 N N . GLY A 1 115 ? -16.769 -2.569 4.700 1.00 95.88 115 GLY A N 1
ATOM 889 C CA . GLY A 1 115 ? -17.242 -3.350 5.850 1.00 95.88 115 GLY A CA 1
ATOM 890 C C . GLY A 1 115 ? -17.664 -2.509 7.064 1.00 95.88 115 GLY A C 1
ATOM 891 O O . GLY A 1 115 ? -18.206 -3.056 8.020 1.00 95.88 115 GLY A O 1
ATOM 892 N N . ARG A 1 116 ? -17.414 -1.195 7.037 1.00 94.62 116 ARG A N 1
ATOM 893 C CA . ARG A 1 116 ? -17.793 -0.219 8.070 1.00 94.62 116 ARG A CA 1
ATOM 894 C C . ARG A 1 116 ? -18.803 0.817 7.573 1.00 94.62 116 ARG A C 1
ATOM 896 O O . ARG A 1 116 ? -19.164 1.699 8.341 1.00 94.62 116 ARG A O 1
ATOM 903 N N . GLY A 1 117 ? -19.248 0.724 6.317 1.00 95.06 117 GLY A N 1
ATOM 904 C CA . GLY A 1 117 ? -20.159 1.700 5.712 1.00 95.06 117 GLY A CA 1
ATOM 905 C C . GLY A 1 117 ? -19.551 3.095 5.543 1.00 95.06 117 GLY A C 1
ATOM 906 O O . GLY A 1 117 ? -20.282 4.079 5.568 1.00 95.06 117 GLY A O 1
ATOM 907 N N . LEU A 1 118 ? -18.222 3.187 5.417 1.00 92.56 118 LEU A N 1
ATOM 908 C CA . LEU A 1 118 ? -17.512 4.458 5.212 1.00 92.56 118 LEU A CA 1
ATOM 909 C C . LEU A 1 118 ? -17.399 4.847 3.730 1.00 92.56 118 LEU A C 1
ATOM 911 O O . LEU A 1 118 ? -17.059 5.990 3.430 1.00 92.56 118 LEU A O 1
ATOM 915 N N . ILE A 1 119 ? -17.671 3.897 2.829 1.00 93.12 119 ILE A N 1
ATOM 916 C CA . ILE A 1 119 ? -17.784 4.046 1.372 1.00 93.12 119 ILE A CA 1
ATOM 917 C C . ILE A 1 119 ? -18.814 3.058 0.823 1.00 93.12 119 ILE A C 1
ATOM 919 O O . ILE A 1 119 ? -19.093 2.060 1.531 1.00 93.12 119 ILE A O 1
#

Organism: NCBI:txid67304

pLDDT: mean 90.78, std 9.21, range [56.47, 98.44]

Sequence (119 aa):
MVLSFFETVHHLKDWLTNDPTSGVTSSQVHSLIDGSPVLKLCADLANGSKHFKLDPQRRTQTGDHSTEIARNDVVVYVGTGTSAHRFYTASGGKEDDVLQIAEQAVNQWRVFLSGRGLI

Foldseek 3Di:
DLLVLLLVLLCVLVVLCPDPVNPDHNVNVVVLCLVDLLSLLSQLSNCCVVVVFQDPPDDRSNNWRQWYFDDWDWDDDPPPRDIDIWIWIDTPNDIDTSVVSSVVSVVSVVVVCVVSVND

Secondary structure (DSSP, 8-state):
-HHHHHHHHHHHHHHHHH-TTT---HHHHHHHHHH-HHHHHHHHHHHHHHHSS--TTSPPSSS-TT-EEEEEEEEEETTTTEEEEEEEEEETTEEEEHHHHHHHHHHHHHHHHHTTT--

Radius of gyration: 16.03 Å; chains: 1; bounding box: 38×23×50 Å